Protein AF-A0A7X5N3X0-F1 (afdb_monomer)

Organism: Xanthomonas perforans (NCBI:txid442694)

Sequence (115 aa):
LARFGQRIREVPSLRVRALATNTVRQLRSPQAFLMPAETALGHAIEVVSGREEARLIYLGVAHAQPPKPDQRRLVIDIGGGSTEFIIGRGFQTLERESLQAGCIASTRRFFPGGK

Foldseek 3Di:
DLVQLVVCVPPPQVRDAAEDEDVLVPDPCSCVVQVVVCVSNVHHYHYDYQQVVLLVVLQVCCVVPPDDQQDWDWDWDAAQQKIKTFIDGGSDTPDIDIGRDHNNSCCVPPPVPSD

Structure (mmCIF, N/CA/C/O backbone):
data_AF-A0A7X5N3X0-F1
#
_entry.id   AF-A0A7X5N3X0-F1
#
loop_
_atom_site.group_PDB
_atom_site.id
_atom_site.type_symbol
_atom_site.label_atom_id
_atom_site.label_alt_id
_atom_site.label_comp_id
_atom_site.label_asym_id
_atom_site.label_entity_id
_atom_site.label_seq_id
_atom_site.pdbx_PDB_ins_code
_atom_site.Cartn_x
_atom_site.Cartn_y
_atom_site.Cartn_z
_atom_site.occupancy
_atom_site.B_iso_or_equiv
_atom_site.auth_seq_id
_atom_site.auth_comp_id
_atom_site.auth_asym_id
_atom_site.auth_atom_id
_atom_site.pdbx_PDB_model_num
ATOM 1 N N . LEU A 1 1 ? 7.676 -9.532 -10.658 1.00 96.31 1 LEU A N 1
ATOM 2 C CA . LEU A 1 1 ? 6.304 -10.009 -10.954 1.00 96.31 1 LEU A CA 1
ATOM 3 C C . LEU A 1 1 ? 6.271 -11.414 -11.546 1.00 96.31 1 LEU A C 1
ATOM 5 O O . LEU A 1 1 ? 5.509 -12.208 -11.023 1.00 96.31 1 LEU A O 1
ATOM 9 N N . ALA A 1 2 ? 7.153 -11.785 -12.485 1.00 97.25 2 ALA A N 1
ATOM 10 C CA . ALA A 1 2 ? 7.229 -13.159 -13.019 1.00 97.25 2 ALA A CA 1
ATOM 11 C C . ALA A 1 2 ? 7.239 -14.271 -11.943 1.00 97.25 2 ALA A C 1
ATOM 13 O O . ALA A 1 2 ? 6.491 -15.238 -12.033 1.00 97.25 2 ALA A O 1
ATOM 14 N N . ARG A 1 3 ? 8.025 -14.104 -10.867 1.00 98.06 3 ARG A N 1
ATOM 15 C CA . ARG A 1 3 ? 8.035 -15.046 -9.728 1.00 98.06 3 ARG A CA 1
ATOM 16 C C . ARG A 1 3 ? 6.699 -15.116 -8.975 1.00 98.06 3 ARG A C 1
ATOM 18 O O . ARG A 1 3 ? 6.352 -16.171 -8.464 1.00 98.06 3 ARG A O 1
ATOM 25 N N . PHE A 1 4 ? 5.965 -14.006 -8.875 1.00 97.88 4 PHE A N 1
ATOM 26 C CA . PHE A 1 4 ? 4.626 -14.004 -8.277 1.00 97.88 4 PHE A CA 1
ATOM 27 C C . PHE A 1 4 ? 3.634 -14.701 -9.203 1.00 97.88 4 PHE A C 1
ATOM 29 O O . PHE A 1 4 ? 2.947 -15.596 -8.733 1.00 97.88 4 PHE A O 1
ATOM 36 N N . GLY A 1 5 ? 3.649 -14.392 -10.505 1.00 97.38 5 GLY A N 1
ATOM 37 C CA . GLY A 1 5 ? 2.819 -15.073 -11.504 1.00 97.38 5 GLY A CA 1
ATOM 38 C C . GLY A 1 5 ? 3.040 -16.588 -11.530 1.00 97.38 5 GLY A C 1
ATOM 39 O O . GLY A 1 5 ? 2.086 -17.352 -11.596 1.00 97.38 5 GLY A O 1
ATOM 40 N N . GLN A 1 6 ? 4.285 -17.054 -11.368 1.00 97.38 6 GLN A N 1
ATOM 41 C CA . GLN A 1 6 ? 4.574 -18.483 -11.188 1.00 97.38 6 GLN A CA 1
ATOM 42 C C . GLN A 1 6 ? 3.910 -19.074 -9.934 1.00 97.38 6 GLN A C 1
ATOM 44 O O . GLN A 1 6 ? 3.369 -20.170 -10.007 1.00 97.38 6 GLN A O 1
ATOM 49 N N . ARG A 1 7 ? 3.933 -18.361 -8.800 1.00 97.25 7 ARG A N 1
ATOM 50 C CA . ARG A 1 7 ? 3.369 -18.834 -7.523 1.00 97.25 7 ARG A CA 1
ATOM 51 C C . ARG A 1 7 ? 1.845 -18.837 -7.486 1.00 97.25 7 ARG A C 1
ATOM 53 O O . ARG A 1 7 ? 1.274 -19.677 -6.806 1.00 97.25 7 ARG A O 1
ATOM 60 N N . ILE A 1 8 ? 1.200 -17.897 -8.173 1.00 96.88 8 ILE A N 1
ATOM 61 C CA . ILE A 1 8 ? -0.265 -17.755 -8.165 1.00 96.88 8 ILE A CA 1
ATOM 62 C C . ILE A 1 8 ? -0.928 -18.327 -9.421 1.00 96.88 8 ILE A C 1
ATOM 64 O O . ILE A 1 8 ? -2.128 -18.164 -9.587 1.00 96.88 8 ILE A O 1
ATOM 68 N N . ARG A 1 9 ? -0.172 -19.023 -10.283 1.00 95.44 9 ARG A N 1
ATOM 69 C CA . ARG A 1 9 ? -0.642 -19.549 -11.578 1.00 95.44 9 ARG A CA 1
ATOM 70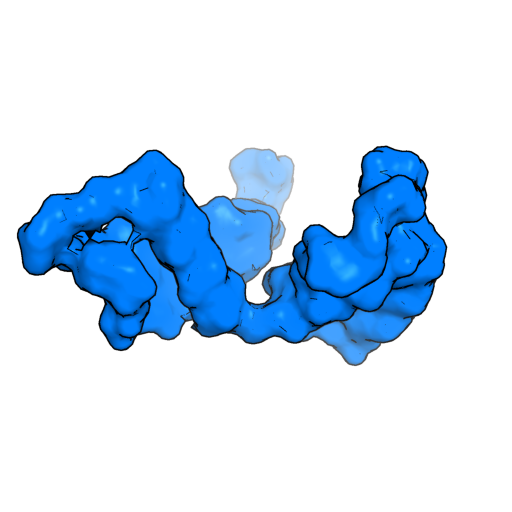 C C . ARG A 1 9 ? -1.920 -20.384 -11.474 1.00 95.44 9 ARG A C 1
ATOM 72 O O . ARG A 1 9 ? -2.753 -20.333 -12.368 1.00 95.44 9 ARG A O 1
ATOM 79 N N . GLU A 1 10 ? -2.046 -21.168 -10.410 1.00 96.00 10 GLU A N 1
ATOM 80 C CA . GLU A 1 10 ? -3.188 -22.064 -10.187 1.00 96.00 10 GLU A CA 1
ATOM 81 C C . GLU A 1 10 ? -4.334 -21.391 -9.415 1.00 96.00 10 GLU A C 1
ATOM 83 O O . GLU A 1 10 ? -5.396 -21.983 -9.229 1.00 96.00 10 GLU A O 1
ATOM 88 N N . VAL A 1 11 ? -4.149 -20.145 -8.965 1.00 96.44 11 VAL A N 1
ATOM 89 C CA . VAL A 1 11 ? -5.195 -19.386 -8.278 1.00 96.44 11 VAL A CA 1
ATOM 90 C C . VAL A 1 11 ? -6.150 -18.815 -9.330 1.00 96.44 11 VAL A C 1
ATOM 92 O O . VAL A 1 11 ? -5.712 -18.072 -10.210 1.00 96.44 11 VAL A O 1
ATOM 95 N N . PRO A 1 12 ? -7.465 -19.098 -9.252 1.00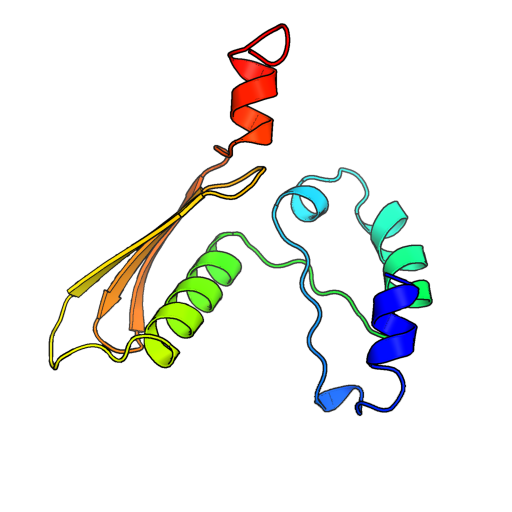 94.50 12 PRO A N 1
ATOM 96 C CA . PRO A 1 12 ? -8.431 -18.535 -10.188 1.00 94.50 12 PRO A CA 1
ATOM 97 C C . PRO A 1 12 ? -8.368 -17.007 -10.204 1.00 94.50 12 PRO A C 1
ATOM 99 O O . PRO A 1 12 ? -8.365 -16.387 -9.141 1.00 94.50 12 PRO A O 1
ATOM 102 N N . SER A 1 13 ? -8.404 -16.388 -11.387 1.00 91.88 13 SER A N 1
ATOM 103 C CA . SER A 1 13 ? -8.270 -14.928 -11.531 1.00 91.88 13 SER A CA 1
ATOM 104 C C . SER A 1 13 ? -9.280 -14.131 -10.701 1.00 91.88 13 SER A C 1
ATOM 106 O O . SER A 1 13 ? -8.930 -13.091 -10.161 1.00 91.88 13 SER A O 1
ATOM 108 N N . LEU A 1 14 ? -10.501 -14.647 -10.510 1.00 94.50 14 LEU A N 1
ATOM 109 C CA . LEU A 1 14 ? -11.533 -14.033 -9.657 1.00 94.50 14 LEU A CA 1
ATOM 110 C C . LEU A 1 14 ? -11.156 -13.971 -8.164 1.00 94.50 14 LEU A C 1
ATOM 112 O O . LEU A 1 14 ? -11.805 -13.271 -7.392 1.00 94.50 14 LEU A O 1
ATOM 116 N N . ARG A 1 15 ? -10.132 -14.719 -7.744 1.00 96.38 15 ARG A N 1
ATOM 117 C CA . ARG A 1 15 ? -9.599 -14.746 -6.375 1.00 96.38 15 ARG A CA 1
ATOM 118 C C . ARG A 1 15 ? -8.266 -14.007 -6.244 1.00 96.38 15 ARG A C 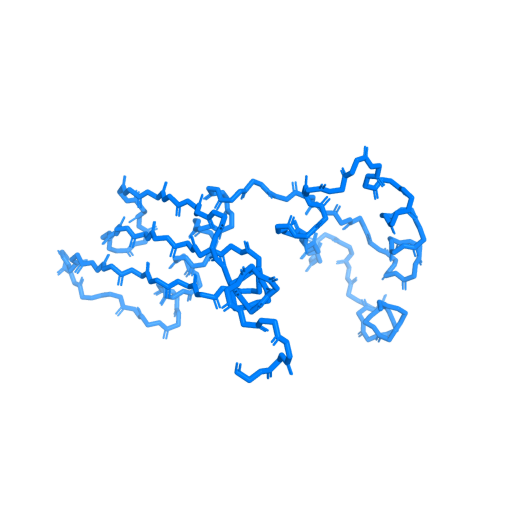1
ATOM 120 O O . ARG A 1 15 ? -7.667 -14.038 -5.173 1.00 96.38 15 ARG A O 1
ATOM 127 N N . VAL A 1 16 ? -7.804 -13.340 -7.302 1.00 96.94 16 VAL A N 1
ATOM 128 C CA . VAL A 1 16 ? -6.580 -12.535 -7.297 1.00 96.94 16 VAL A CA 1
ATOM 129 C C . VAL A 1 16 ? -6.947 -11.076 -7.525 1.00 96.94 16 VAL A C 1
ATOM 131 O O . VAL A 1 16 ? -7.557 -10.726 -8.531 1.00 96.94 16 VAL A O 1
ATOM 134 N N . ARG A 1 17 ? -6.525 -10.204 -6.609 1.00 97.38 17 ARG A N 1
ATOM 135 C CA . ARG A 1 17 ? -6.572 -8.752 -6.798 1.00 97.38 17 ARG A CA 1
ATOM 136 C C . ARG A 1 17 ? -5.169 -8.192 -6.606 1.00 97.38 17 ARG A C 1
ATOM 138 O O . ARG A 1 17 ? -4.644 -8.217 -5.496 1.00 97.38 17 ARG A O 1
ATOM 145 N N . ALA A 1 18 ? -4.556 -7.725 -7.690 1.00 97.69 18 ALA A N 1
ATOM 146 C CA . ALA A 1 18 ? -3.238 -7.103 -7.666 1.00 97.69 18 ALA A CA 1
ATOM 147 C C . ALA A 1 18 ? -3.382 -5.583 -7.738 1.00 97.69 18 ALA A C 1
ATOM 149 O O . ALA A 1 18 ? -4.092 -5.068 -8.599 1.00 97.69 18 ALA A O 1
ATOM 150 N N . LEU A 1 19 ? -2.713 -4.876 -6.828 1.00 97.75 19 LEU A N 1
ATOM 151 C CA . LEU A 1 19 ? -2.824 -3.427 -6.688 1.00 97.75 19 LEU A CA 1
ATOM 152 C C . LEU A 1 19 ? -1.462 -2.761 -6.879 1.00 97.75 19 LEU A C 1
ATOM 154 O O . LEU A 1 19 ? -0.437 -3.286 -6.441 1.00 97.75 19 LEU A O 1
ATOM 158 N N . ALA A 1 20 ? -1.465 -1.579 -7.485 1.00 97.69 20 ALA A N 1
ATOM 159 C CA . ALA A 1 20 ? -0.322 -0.686 -7.564 1.00 97.69 20 ALA A CA 1
ATOM 160 C C . ALA A 1 20 ? -0.658 0.671 -6.936 1.00 97.69 20 ALA A C 1
ATOM 162 O O . ALA A 1 20 ? -1.760 1.195 -7.098 1.00 97.69 20 ALA A O 1
ATOM 163 N N . THR A 1 21 ? 0.306 1.243 -6.217 1.00 96.50 21 THR A N 1
ATOM 164 C CA . THR A 1 21 ? 0.087 2.423 -5.374 1.00 96.50 21 THR A CA 1
ATOM 165 C C . THR A 1 21 ? 0.946 3.609 -5.821 1.00 96.50 21 THR A C 1
ATOM 167 O O . THR A 1 21 ? 1.076 3.862 -7.022 1.00 96.50 21 THR A O 1
ATOM 170 N N . ASN A 1 22 ? 1.519 4.369 -4.882 1.00 95.62 22 ASN A N 1
ATOM 171 C CA . ASN A 1 22 ? 2.070 5.698 -5.118 1.00 95.62 22 ASN A CA 1
ATOM 172 C C . ASN A 1 22 ? 3.038 5.797 -6.296 1.00 95.62 22 ASN A C 1
ATOM 174 O O . ASN A 1 22 ? 2.867 6.656 -7.155 1.00 95.62 22 ASN A O 1
ATOM 178 N N . THR A 1 23 ? 4.031 4.911 -6.372 1.00 95.00 23 THR A N 1
ATOM 179 C CA . THR A 1 23 ? 5.057 4.989 -7.420 1.00 95.00 23 THR A CA 1
ATOM 180 C C . THR A 1 23 ? 4.459 4.868 -8.818 1.00 95.00 23 THR A C 1
ATOM 182 O O . THR A 1 23 ? 4.819 5.648 -9.691 1.00 95.00 23 THR A O 1
ATOM 185 N N . VAL A 1 24 ? 3.535 3.926 -9.029 1.00 96.62 24 VAL A N 1
ATOM 186 C CA . VAL A 1 24 ? 2.903 3.709 -10.342 1.00 96.62 24 VAL A CA 1
ATOM 187 C C . VAL A 1 24 ? 1.899 4.816 -10.646 1.00 96.62 24 VAL A C 1
ATOM 189 O O . VAL A 1 24 ? 1.866 5.317 -11.765 1.00 96.62 24 VAL A O 1
ATOM 192 N N . ARG A 1 25 ? 1.140 5.258 -9.637 1.00 94.88 25 ARG A N 1
ATOM 193 C CA . ARG A 1 25 ? 0.194 6.378 -9.737 1.00 94.88 25 ARG A CA 1
ATOM 194 C C . ARG A 1 25 ? 0.860 7.691 -10.168 1.00 94.88 25 ARG A C 1
ATOM 196 O O . ARG A 1 25 ? 0.226 8.486 -10.848 1.00 94.88 25 ARG A O 1
ATOM 203 N N . GLN A 1 26 ? 2.120 7.909 -9.790 1.00 94.56 26 GLN A N 1
ATOM 204 C CA . GLN A 1 26 ? 2.899 9.106 -10.135 1.00 94.56 26 GLN A CA 1
ATOM 205 C C . GLN A 1 26 ? 3.627 9.010 -11.489 1.00 94.56 26 GLN A C 1
ATOM 207 O O . GLN A 1 26 ? 4.270 9.972 -11.917 1.00 94.56 26 GLN A O 1
ATOM 212 N N . LEU A 1 27 ? 3.579 7.864 -12.180 1.00 95.69 27 LEU A N 1
ATOM 213 C CA . LEU A 1 27 ? 4.208 7.737 -13.494 1.00 95.69 27 LEU A CA 1
ATOM 214 C C . LEU A 1 27 ? 3.477 8.604 -14.520 1.00 95.69 27 LEU A C 1
ATOM 216 O O . LEU A 1 27 ? 2.258 8.547 -14.644 1.00 95.69 27 LEU A O 1
ATOM 220 N N . ARG A 1 28 ? 4.241 9.329 -15.345 1.00 95.88 28 ARG A N 1
ATOM 221 C CA . ARG A 1 28 ? 3.691 10.051 -16.508 1.00 95.88 28 ARG A CA 1
ATOM 222 C C . ARG A 1 28 ? 3.042 9.110 -17.527 1.00 95.88 28 ARG A C 1
ATOM 224 O O . ARG A 1 28 ? 2.103 9.499 -18.207 1.00 95.88 28 ARG A O 1
ATOM 231 N N . SER A 1 29 ? 3.566 7.888 -17.642 1.00 94.75 29 SER A N 1
ATOM 232 C CA . SER A 1 29 ? 3.043 6.834 -18.513 1.00 94.75 29 SER A CA 1
ATOM 233 C C . SER A 1 29 ? 3.031 5.504 -17.751 1.00 94.75 29 SER A C 1
ATOM 235 O O . SER A 1 29 ? 3.992 4.734 -17.834 1.00 94.75 29 SER A O 1
ATOM 237 N N . PRO A 1 30 ? 1.9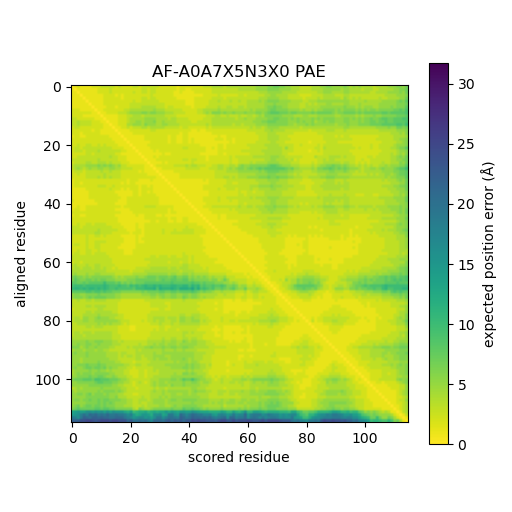85 5.227 -16.950 1.00 94.88 30 PRO A N 1
ATOM 238 C CA . PRO A 1 30 ? 1.920 4.009 -16.146 1.00 94.88 30 PRO A CA 1
ATOM 239 C C . PRO A 1 30 ? 1.834 2.751 -17.015 1.00 94.88 30 PRO A C 1
ATOM 241 O O . PRO A 1 30 ? 2.342 1.706 -16.619 1.00 94.88 30 PRO A O 1
ATOM 244 N N . GLN A 1 31 ? 1.279 2.849 -18.229 1.00 96.19 31 GLN A N 1
ATOM 245 C CA . GLN A 1 31 ? 1.105 1.695 -19.116 1.00 96.19 31 GLN A CA 1
ATOM 246 C C . GLN A 1 31 ? 2.417 1.090 -19.613 1.00 96.19 31 GLN A C 1
ATOM 248 O O . GLN A 1 31 ? 2.497 -0.122 -19.798 1.00 96.19 31 GLN A O 1
ATOM 253 N N . ALA A 1 32 ? 3.474 1.898 -19.736 1.00 96.00 32 ALA A N 1
ATOM 254 C CA . ALA A 1 32 ? 4.810 1.394 -20.046 1.00 96.00 32 ALA A CA 1
ATOM 255 C C . ALA A 1 32 ? 5.332 0.414 -18.976 1.00 96.00 32 ALA A C 1
ATOM 257 O O . ALA A 1 32 ? 6.121 -0.474 -19.287 1.00 96.00 32 ALA A O 1
ATOM 258 N N . PHE A 1 33 ? 4.877 0.554 -17.726 1.00 97.19 33 PHE A N 1
ATOM 259 C CA . PHE A 1 33 ? 5.155 -0.397 -16.652 1.00 97.19 33 PHE A CA 1
ATOM 260 C C . PHE A 1 33 ? 4.083 -1.489 -16.557 1.00 97.19 33 PHE A C 1
ATOM 262 O O . PHE A 1 33 ? 4.429 -2.663 -16.445 1.00 97.19 33 PHE A O 1
ATOM 269 N N . LEU A 1 34 ? 2.798 -1.117 -16.600 1.00 98.25 34 LEU A N 1
ATOM 270 C CA . LEU A 1 34 ? 1.681 -2.034 -16.357 1.00 98.25 34 LEU A CA 1
ATOM 271 C C . LEU A 1 34 ? 1.595 -3.145 -17.407 1.00 98.25 34 LEU A C 1
ATOM 273 O O . LEU A 1 34 ? 1.509 -4.301 -17.020 1.00 98.25 34 LEU A O 1
ATOM 277 N N . MET A 1 35 ? 1.724 -2.851 -18.705 1.00 97.56 35 MET A N 1
ATOM 278 C CA . MET A 1 35 ? 1.596 -3.881 -19.751 1.00 97.56 35 MET A CA 1
ATOM 279 C C . MET A 1 35 ? 2.567 -5.071 -19.571 1.00 97.56 35 MET A C 1
ATOM 281 O O . MET A 1 35 ? 2.111 -6.220 -19.501 1.00 97.56 35 MET A O 1
ATOM 285 N N . PRO A 1 36 ? 3.899 -4.866 -19.454 1.00 98.12 36 PRO A N 1
ATOM 286 C CA . PRO A 1 36 ? 4.811 -5.980 -19.194 1.00 98.12 36 PRO A CA 1
ATOM 287 C C . PRO A 1 36 ? 4.636 -6.569 -17.784 1.00 98.12 36 PRO A C 1
ATOM 289 O O . PRO A 1 36 ? 4.864 -7.764 -17.588 1.00 98.12 36 PRO A O 1
ATOM 292 N N . ALA A 1 37 ? 4.222 -5.767 -16.798 1.00 98.19 37 ALA A N 1
ATOM 293 C CA . ALA A 1 37 ? 3.980 -6.214 -15.428 1.00 98.19 37 ALA A CA 1
ATOM 294 C C . ALA A 1 37 ? 2.796 -7.189 -15.320 1.00 98.19 37 ALA A C 1
ATOM 296 O O . ALA A 1 37 ? 2.939 -8.246 -14.704 1.00 98.19 37 ALA A O 1
ATOM 297 N N . GLU A 1 38 ? 1.666 -6.856 -15.939 1.00 98.00 38 GLU A N 1
ATOM 298 C CA . GLU A 1 38 ? 0.457 -7.678 -16.015 1.00 98.00 38 GLU A CA 1
ATOM 299 C C . GLU A 1 38 ? 0.718 -8.954 -16.810 1.00 98.00 38 GLU A C 1
ATOM 301 O O . GLU A 1 38 ? 0.369 -10.039 -16.352 1.00 98.00 38 GLU A O 1
ATOM 306 N N . THR A 1 39 ? 1.441 -8.851 -17.933 1.00 97.69 39 THR A N 1
ATOM 307 C CA . THR A 1 39 ? 1.880 -10.020 -18.715 1.00 97.69 39 THR A CA 1
ATOM 308 C C . THR A 1 39 ? 2.724 -10.970 -17.862 1.00 97.69 39 THR A C 1
ATOM 310 O O . THR A 1 39 ? 2.509 -12.179 -17.864 1.00 97.69 39 THR A O 1
ATOM 313 N N . ALA A 1 40 ? 3.671 -10.437 -17.085 1.00 97.94 40 ALA A N 1
ATOM 314 C CA . ALA A 1 40 ? 4.514 -11.245 -16.211 1.00 97.94 40 ALA A CA 1
ATOM 315 C C . ALA A 1 40 ? 3.761 -11.812 -14.994 1.00 97.94 40 ALA A C 1
ATOM 317 O O . ALA A 1 40 ? 4.169 -12.839 -14.448 1.00 97.94 40 ALA A O 1
ATOM 318 N N . LEU A 1 41 ? 2.718 -11.128 -14.519 1.00 97.75 41 LEU A N 1
ATOM 319 C CA . LEU A 1 41 ? 1.909 -11.562 -13.382 1.00 97.75 41 LEU A CA 1
ATOM 320 C C . LEU A 1 41 ? 0.826 -12.571 -13.791 1.00 97.75 41 LEU A C 1
ATOM 322 O O . LEU A 1 41 ? 0.485 -13.425 -12.981 1.00 97.75 41 LEU A O 1
ATOM 326 N N . GLY A 1 42 ? 0.305 -12.476 -15.017 1.00 96.38 42 GLY A N 1
ATOM 327 C CA . GLY A 1 42 ? -0.860 -13.228 -15.494 1.00 96.38 42 GLY A CA 1
ATOM 328 C C . GLY A 1 42 ? -2.206 -12.644 -15.043 1.00 96.38 42 GLY A C 1
ATOM 329 O O . GLY A 1 42 ? -3.244 -13.260 -15.264 1.00 96.38 42 GLY A O 1
ATOM 330 N N . HIS A 1 43 ? -2.201 -11.467 -14.409 1.00 96.56 43 HIS A N 1
ATOM 331 C CA . HIS A 1 43 ? -3.388 -10.803 -13.868 1.00 96.56 43 HIS A CA 1
ATOM 332 C C . HIS A 1 43 ? -3.293 -9.290 -14.069 1.00 96.56 43 HIS A C 1
ATOM 334 O O . HIS A 1 43 ? -2.194 -8.732 -14.046 1.00 96.56 43 HIS A O 1
ATOM 340 N N . ALA A 1 44 ? -4.451 -8.640 -14.209 1.00 95.44 44 ALA A N 1
ATOM 341 C CA . ALA A 1 44 ? -4.551 -7.185 -14.252 1.00 95.44 44 ALA A CA 1
ATOM 342 C C . ALA A 1 44 ? -4.082 -6.555 -12.930 1.00 95.44 44 ALA A C 1
ATOM 344 O O . ALA A 1 44 ? -4.283 -7.127 -11.853 1.00 95.44 44 ALA A O 1
ATOM 345 N N . ILE A 1 45 ? -3.477 -5.372 -13.018 1.00 98.06 45 ILE A N 1
ATOM 346 C CA . ILE A 1 45 ? -2.982 -4.603 -11.879 1.00 98.06 45 ILE A CA 1
ATOM 347 C C . ILE A 1 45 ? -3.780 -3.302 -11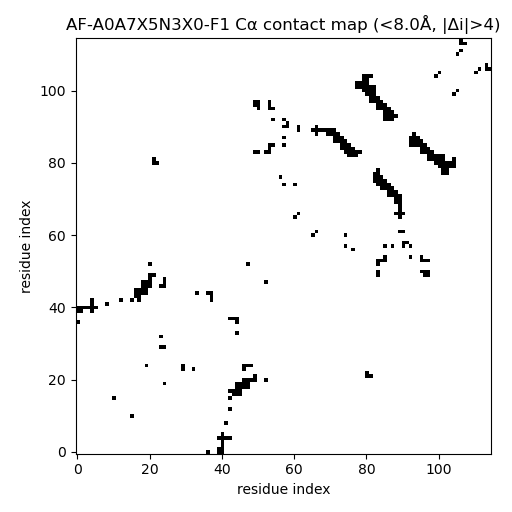.792 1.00 98.06 45 ILE A C 1
ATOM 349 O O . ILE A 1 45 ? -3.673 -2.413 -12.633 1.00 98.06 45 ILE A O 1
ATOM 353 N N . GLU A 1 46 ? -4.564 -3.165 -10.729 1.00 97.50 46 GLU A N 1
ATOM 354 C CA . GLU A 1 46 ? -5.372 -1.975 -10.475 1.00 97.50 46 GLU A CA 1
ATOM 355 C C . GLU A 1 46 ? -4.512 -0.882 -9.824 1.00 97.50 46 GLU A C 1
ATOM 357 O O . GLU A 1 46 ? -3.947 -1.074 -8.744 1.00 97.50 46 GLU A O 1
ATOM 362 N N . VAL A 1 47 ? -4.418 0.291 -10.455 1.00 97.81 47 VAL A N 1
ATOM 363 C CA . VAL A 1 47 ? -3.788 1.463 -9.831 1.00 97.81 47 VAL A CA 1
ATOM 364 C C . VAL A 1 47 ? -4.803 2.143 -8.919 1.00 97.81 47 VAL A C 1
ATOM 366 O O . VAL A 1 47 ? -5.777 2.726 -9.391 1.00 97.81 47 VAL A O 1
ATOM 369 N N . VAL A 1 48 ? -4.566 2.098 -7.610 1.00 97.19 48 VAL A N 1
ATOM 370 C CA . VAL A 1 48 ? -5.500 2.648 -6.619 1.00 97.19 48 VAL A CA 1
ATOM 371 C C . VAL A 1 48 ? -5.128 4.067 -6.195 1.00 97.19 48 VAL A C 1
ATOM 373 O O . VAL A 1 48 ? -3.956 4.458 -6.122 1.00 97.19 48 VAL A O 1
ATOM 376 N N . SER A 1 49 ? -6.154 4.863 -5.882 1.00 96.31 49 SER A N 1
ATOM 377 C CA . SER A 1 49 ? -5.967 6.176 -5.256 1.00 96.31 49 SER A CA 1
ATOM 378 C C . SER A 1 49 ? -5.371 6.032 -3.852 1.00 96.31 49 SER A C 1
ATOM 380 O O . SER A 1 49 ? -5.616 5.033 -3.179 1.00 96.31 49 SER A O 1
ATOM 382 N N . GLY A 1 50 ? -4.658 7.055 -3.369 1.00 95.69 50 GLY A N 1
ATOM 383 C CA . GLY A 1 50 ? -4.121 7.047 -1.999 1.00 95.69 50 GLY A CA 1
ATOM 384 C C . GLY A 1 50 ? -5.216 6.920 -0.931 1.00 95.69 50 GLY A C 1
ATOM 385 O O . GLY A 1 50 ? -5.037 6.270 0.091 1.00 95.69 50 GLY A O 1
ATOM 386 N N . ARG A 1 51 ? -6.413 7.456 -1.200 1.00 95.12 51 ARG A N 1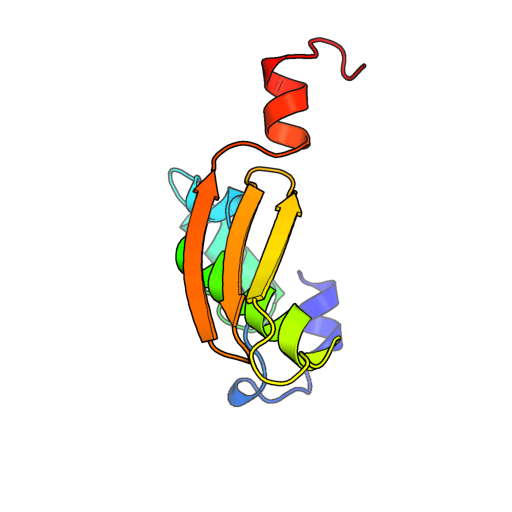
ATOM 387 C CA . ARG A 1 51 ? -7.576 7.273 -0.323 1.00 95.12 51 ARG A CA 1
ATOM 388 C C . ARG A 1 51 ? -8.041 5.814 -0.285 1.00 95.12 51 ARG A C 1
ATOM 390 O O . ARG A 1 51 ? -8.416 5.324 0.781 1.00 95.12 51 ARG A O 1
ATOM 397 N N . GLU A 1 52 ? -8.064 5.120 -1.421 1.00 97.06 52 GLU A N 1
ATOM 398 C CA . GLU A 1 52 ? -8.447 3.702 -1.468 1.00 97.06 52 GLU A CA 1
ATOM 399 C C . GLU A 1 52 ? -7.392 2.800 -0.820 1.00 97.06 52 GLU A C 1
ATOM 401 O O . GLU A 1 52 ? -7.746 1.916 -0.045 1.00 97.06 52 GLU A O 1
ATOM 406 N N . GLU A 1 53 ? -6.113 3.088 -1.048 1.00 97.81 53 GLU A N 1
ATOM 407 C CA . GLU A 1 53 ? -4.981 2.485 -0.336 1.00 97.81 53 GLU A CA 1
ATOM 408 C C . GLU A 1 53 ? -5.156 2.613 1.188 1.00 97.81 53 GLU A C 1
ATOM 410 O O . GLU A 1 53 ? -5.229 1.600 1.884 1.00 97.81 53 GLU A O 1
ATOM 415 N N . ALA A 1 54 ? -5.392 3.829 1.691 1.00 97.81 54 ALA A N 1
ATOM 416 C CA . ALA A 1 54 ? -5.675 4.098 3.102 1.00 97.81 54 ALA A CA 1
ATOM 417 C C . ALA A 1 54 ? -6.865 3.282 3.652 1.00 97.81 54 ALA A C 1
ATOM 419 O O . ALA A 1 54 ? -6.808 2.726 4.751 1.00 97.81 54 ALA A O 1
ATOM 420 N N . ARG A 1 55 ? -7.955 3.164 2.880 1.00 97.56 55 ARG A N 1
ATOM 421 C CA . ARG A 1 55 ? -9.137 2.382 3.281 1.00 97.56 55 ARG A CA 1
ATOM 422 C C . ARG A 1 55 ? -8.811 0.894 3.416 1.00 97.56 55 ARG A C 1
ATOM 424 O O . ARG A 1 55 ? -9.229 0.266 4.388 1.00 97.56 55 ARG A O 1
ATOM 431 N N . LEU A 1 56 ? -8.078 0.334 2.454 1.00 97.94 56 LEU A N 1
ATOM 432 C CA . LEU A 1 56 ? -7.676 -1.073 2.454 1.00 97.94 56 LEU A CA 1
ATOM 433 C C . LEU A 1 56 ? -6.694 -1.381 3.591 1.00 97.94 56 LEU A C 1
ATOM 435 O O . LEU A 1 56 ? -6.870 -2.392 4.269 1.00 97.94 56 LEU A O 1
ATOM 439 N N . ILE A 1 57 ? -5.735 -0.488 3.855 1.00 98.19 57 ILE A N 1
ATOM 440 C CA . ILE A 1 57 ? -4.816 -0.574 5.002 1.00 98.19 57 ILE A CA 1
ATOM 441 C C . ILE A 1 57 ? -5.606 -0.634 6.311 1.00 98.19 57 ILE A C 1
ATOM 443 O O . ILE A 1 57 ? -5.414 -1.551 7.111 1.00 98.19 57 ILE A O 1
ATOM 447 N N . TYR A 1 58 ? -6.545 0.295 6.515 1.00 98.19 58 TYR A N 1
ATOM 448 C CA . TYR A 1 58 ? -7.359 0.320 7.730 1.00 98.19 58 TYR A CA 1
ATOM 449 C C . TYR A 1 58 ? -8.162 -0.967 7.918 1.00 98.19 58 TYR A C 1
ATOM 451 O O . TYR A 1 58 ? -8.206 -1.501 9.025 1.00 98.19 58 TYR A O 1
ATOM 459 N N . LEU A 1 59 ? -8.780 -1.488 6.852 1.00 97.25 59 LEU A N 1
ATOM 460 C CA . LEU A 1 59 ? -9.498 -2.761 6.914 1.00 97.25 59 LEU A CA 1
ATOM 461 C C . LEU A 1 59 ? -8.564 -3.928 7.246 1.00 97.25 59 LEU A C 1
ATOM 463 O O . LEU A 1 59 ? -8.920 -4.762 8.076 1.00 97.25 59 LEU A O 1
ATOM 467 N N . GLY A 1 60 ? -7.361 -3.963 6.669 1.00 97.56 60 GLY A N 1
ATOM 468 C CA . GLY A 1 60 ? -6.332 -4.943 7.019 1.00 97.56 60 GLY A CA 1
ATOM 469 C C . GLY A 1 60 ? -5.994 -4.908 8.512 1.00 97.56 60 GLY A C 1
ATOM 470 O O . GLY A 1 60 ? -6.053 -5.939 9.182 1.00 97.56 60 GLY A O 1
ATOM 471 N N . VAL A 1 61 ? -5.747 -3.713 9.063 1.00 97.44 61 VAL A N 1
ATOM 472 C CA . VAL A 1 61 ? -5.518 -3.515 10.505 1.00 97.44 61 VAL A CA 1
ATOM 473 C C . VAL A 1 61 ? -6.743 -3.924 11.324 1.00 97.44 61 VAL A C 1
ATOM 475 O O . VAL A 1 61 ? -6.596 -4.554 12.365 1.00 97.44 61 VAL A O 1
ATOM 478 N N . ALA A 1 62 ? -7.956 -3.619 10.863 1.00 96.31 62 ALA A N 1
ATOM 479 C CA . ALA A 1 62 ? -9.187 -3.972 11.560 1.00 96.31 62 ALA A CA 1
ATOM 480 C C . ALA A 1 62 ? -9.422 -5.477 11.666 1.00 96.31 62 ALA A C 1
ATOM 482 O O . ALA A 1 62 ? -9.897 -5.938 12.702 1.00 96.31 62 ALA A O 1
ATOM 483 N N . HIS A 1 63 ? -9.083 -6.227 10.620 1.00 96.50 63 HIS A N 1
ATOM 484 C CA . HIS A 1 63 ? -9.189 -7.681 10.617 1.00 96.50 63 HIS A CA 1
ATOM 485 C C . HIS A 1 63 ? -8.057 -8.356 11.399 1.00 96.50 63 HIS A C 1
ATOM 487 O O . HIS A 1 63 ? -8.315 -9.330 12.101 1.00 96.50 63 HIS A O 1
ATOM 493 N N . ALA A 1 64 ? -6.824 -7.845 11.315 1.00 96.81 64 ALA A N 1
ATOM 494 C CA . ALA A 1 64 ? -5.680 -8.403 12.042 1.00 96.81 64 ALA A CA 1
ATOM 495 C C . ALA A 1 64 ? -5.697 -8.056 13.541 1.00 96.81 64 ALA A C 1
ATOM 497 O O . ALA A 1 64 ? -5.253 -8.844 14.373 1.00 96.81 64 ALA A O 1
ATOM 498 N N . GLN A 1 65 ? -6.214 -6.876 13.885 1.00 95.69 65 GLN A N 1
ATOM 499 C CA . GLN A 1 65 ? -6.377 -6.380 15.248 1.00 95.69 65 GLN A CA 1
ATOM 500 C C . GLN A 1 65 ? -7.830 -5.922 15.437 1.00 95.69 65 GLN A C 1
ATOM 502 O O . GLN A 1 65 ? -8.151 -4.740 15.216 1.00 95.69 65 GLN A O 1
ATOM 507 N N . PRO A 1 66 ? -8.722 -6.857 15.824 1.00 93.62 66 PRO A N 1
ATOM 508 C CA . PRO A 1 66 ? -10.129 -6.563 16.041 1.00 93.62 66 PRO A CA 1
ATOM 509 C C . PRO A 1 66 ? -10.314 -5.404 17.033 1.00 93.62 66 PRO A C 1
ATOM 511 O O . PRO A 1 66 ? -9.758 -5.436 18.134 1.00 93.62 66 PRO A O 1
ATOM 514 N N . PRO A 1 67 ? -11.065 -4.356 16.657 1.00 93.19 67 PRO A N 1
ATOM 515 C CA . PRO A 1 67 ? -11.284 -3.198 17.513 1.00 93.19 67 PRO A CA 1
ATOM 516 C C . PRO A 1 67 ? -12.228 -3.542 18.667 1.00 93.19 67 PRO A C 1
ATOM 518 O O . PRO A 1 67 ? -13.159 -4.336 18.513 1.00 93.19 67 PRO A O 1
ATOM 521 N N . LYS A 1 68 ? -12.043 -2.882 19.813 1.00 93.69 68 LYS A N 1
ATOM 522 C CA . LYS A 1 68 ? -13.046 -2.905 20.886 1.00 93.69 68 LYS A CA 1
ATOM 523 C C . LYS A 1 68 ? -14.301 -2.125 20.456 1.00 93.69 68 LYS A C 1
ATOM 525 O O . LYS A 1 68 ? -14.190 -1.224 19.614 1.00 93.69 68 LYS A O 1
ATOM 530 N N . PRO A 1 69 ? -15.479 -2.420 21.039 1.00 90.50 69 PRO A N 1
ATOM 531 C CA . PRO A 1 69 ? -16.682 -1.621 20.819 1.00 90.50 69 PRO A CA 1
ATOM 532 C C . PRO A 1 69 ? -16.400 -0.126 21.012 1.00 90.50 69 PRO A C 1
ATOM 534 O O . PRO A 1 69 ? -15.703 0.262 21.947 1.00 90.50 69 PRO A O 1
ATOM 537 N N . ASP A 1 70 ? -16.879 0.690 20.072 1.00 87.25 70 ASP A N 1
ATOM 538 C CA . ASP A 1 70 ? -16.706 2.149 20.024 1.00 87.25 70 ASP A CA 1
ATOM 539 C C . ASP A 1 70 ? -15.274 2.706 20.024 1.00 87.25 70 ASP A C 1
ATOM 541 O O . ASP A 1 70 ? -15.075 3.925 20.026 1.00 87.25 70 ASP A O 1
ATOM 545 N N . GLN A 1 71 ? -14.259 1.848 19.918 1.00 93.69 71 GLN A N 1
ATOM 546 C CA . GLN A 1 71 ? -12.874 2.288 19.891 1.00 93.69 71 GLN A CA 1
ATOM 547 C C . GLN A 1 71 ? -12.575 3.070 18.610 1.00 93.69 71 GLN A C 1
ATOM 549 O O . GLN A 1 71 ? -12.609 2.533 17.497 1.00 93.69 71 GLN A O 1
ATOM 554 N N . ARG A 1 72 ? -12.216 4.345 18.779 1.00 96.00 72 ARG A N 1
ATOM 555 C CA . ARG A 1 72 ? -11.566 5.135 17.733 1.00 96.00 72 ARG A CA 1
ATOM 556 C C . ARG A 1 72 ? -10.078 4.810 17.705 1.00 96.00 72 ARG A C 1
ATOM 558 O O . ARG A 1 72 ? -9.448 4.696 18.754 1.00 96.00 72 ARG A O 1
ATOM 565 N N . ARG A 1 73 ? -9.515 4.699 16.505 1.00 96.06 73 ARG A N 1
ATOM 566 C CA . ARG A 1 73 ? -8.073 4.525 16.304 1.00 96.06 73 ARG A CA 1
ATOM 567 C C . ARG A 1 73 ? -7.577 5.370 15.145 1.00 96.06 73 ARG A C 1
ATOM 569 O O . ARG A 1 73 ? -8.299 5.564 14.167 1.00 96.06 73 ARG A O 1
ATOM 576 N N . LEU A 1 74 ? -6.336 5.815 15.286 1.00 97.81 74 LEU A N 1
ATOM 577 C CA . LEU A 1 74 ? -5.528 6.375 14.217 1.00 97.81 74 LEU A CA 1
ATOM 578 C C . LEU A 1 74 ? -4.590 5.275 13.715 1.00 97.81 74 LEU A C 1
ATOM 580 O O . LEU A 1 74 ? -3.874 4.665 14.506 1.00 97.81 74 LEU A O 1
ATOM 584 N N . VAL A 1 75 ? -4.619 5.022 12.415 1.00 98.12 75 VAL A N 1
ATOM 585 C CA . VAL A 1 75 ? -3.668 4.164 11.710 1.00 98.12 75 VAL A CA 1
ATOM 586 C C . VAL A 1 75 ? -2.786 5.069 10.864 1.00 98.12 75 VAL A C 1
ATOM 588 O O . VAL A 1 75 ? -3.298 5.949 10.170 1.00 98.12 75 VAL A O 1
ATOM 591 N N . ILE A 1 76 ? -1.474 4.862 10.951 1.00 98.25 76 ILE A N 1
ATOM 592 C CA . ILE A 1 76 ? -0.481 5.540 10.120 1.00 98.25 76 ILE A CA 1
ATOM 593 C C . ILE A 1 76 ? 0.328 4.456 9.420 1.00 98.25 76 ILE A C 1
ATOM 595 O O . ILE A 1 76 ? 0.889 3.590 10.092 1.00 98.25 76 ILE A O 1
ATOM 599 N N . ASP A 1 77 ? 0.382 4.511 8.095 1.00 97.94 77 ASP A N 1
ATOM 600 C CA . ASP A 1 77 ? 1.236 3.646 7.281 1.00 97.94 77 ASP A CA 1
ATOM 601 C C . ASP A 1 77 ? 2.252 4.515 6.544 1.00 97.94 77 ASP A C 1
ATOM 603 O O . ASP A 1 77 ? 1.873 5.438 5.828 1.00 97.94 77 ASP A O 1
ATOM 607 N N . ILE A 1 78 ? 3.540 4.263 6.781 1.00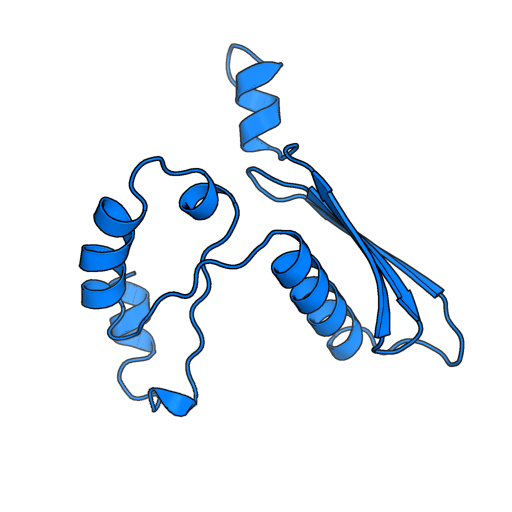 97.62 78 ILE A N 1
ATOM 608 C CA . ILE A 1 78 ? 4.645 5.034 6.209 1.00 97.62 78 ILE A CA 1
ATOM 609 C C . ILE A 1 78 ? 5.278 4.192 5.106 1.00 97.62 78 ILE A C 1
ATOM 611 O O . ILE A 1 78 ? 6.122 3.328 5.356 1.00 97.62 78 ILE A O 1
ATOM 615 N N . GLY A 1 79 ? 4.891 4.481 3.869 1.00 96.12 79 GLY A N 1
ATOM 616 C CA . GLY A 1 79 ? 5.429 3.835 2.685 1.00 96.12 79 GLY A CA 1
ATOM 617 C C . GLY A 1 79 ? 6.717 4.477 2.164 1.00 96.12 79 GLY A C 1
ATOM 618 O O . GLY A 1 79 ? 7.322 5.383 2.743 1.00 96.12 79 GLY A O 1
ATOM 619 N N . GLY A 1 80 ? 7.142 4.011 0.987 1.00 95.31 80 GLY A N 1
ATOM 620 C CA . GLY A 1 80 ? 8.314 4.554 0.296 1.00 95.31 80 GLY A CA 1
ATOM 621 C C . GLY A 1 80 ? 8.086 5.945 -0.300 1.00 95.31 80 GLY A C 1
ATOM 622 O O . GLY A 1 80 ? 8.974 6.796 -0.248 1.00 95.31 80 GLY A O 1
ATOM 623 N N . GLY A 1 81 ? 6.906 6.184 -0.876 1.00 94.56 81 GLY A N 1
ATOM 624 C CA . GLY A 1 81 ? 6.581 7.436 -1.569 1.00 94.56 81 GLY A CA 1
ATOM 625 C C . GLY A 1 81 ? 5.393 8.207 -0.994 1.00 94.56 81 GLY A C 1
ATOM 626 O O . GLY A 1 81 ? 5.269 9.396 -1.278 1.00 94.56 81 GLY A O 1
ATOM 627 N N . SER A 1 82 ? 4.547 7.554 -0.201 1.00 96.06 82 SER A N 1
ATOM 628 C CA . SER A 1 82 ? 3.414 8.171 0.482 1.00 96.06 82 SER A CA 1
ATOM 629 C C . SER A 1 82 ? 3.323 7.712 1.933 1.00 96.06 82 SER A C 1
ATOM 631 O O . SER A 1 82 ? 3.981 6.745 2.319 1.00 96.06 82 SER A O 1
ATOM 633 N N . THR A 1 83 ? 2.542 8.452 2.715 1.00 97.81 83 THR A N 1
ATOM 634 C CA . THR A 1 83 ? 2.138 8.09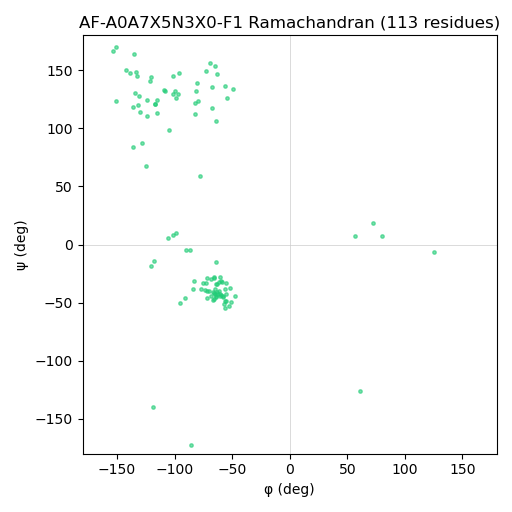3 4.073 1.00 97.81 83 THR A CA 1
ATOM 635 C C . THR A 1 83 ? 0.636 8.272 4.175 1.00 97.81 83 THR A C 1
ATOM 637 O O . THR A 1 83 ? 0.111 9.348 3.865 1.00 97.81 83 THR A O 1
ATOM 640 N N . GLU A 1 84 ? -0.048 7.237 4.637 1.00 98.25 84 GLU A N 1
ATOM 641 C CA . GLU A 1 84 ? -1.489 7.223 4.816 1.00 98.25 84 GLU A CA 1
ATOM 642 C C . GLU A 1 84 ? -1.842 7.470 6.287 1.00 98.25 84 GLU A C 1
ATOM 644 O O . GLU A 1 84 ? -1.295 6.837 7.187 1.00 98.25 84 GLU A O 1
ATOM 649 N N . PHE A 1 85 ? -2.787 8.379 6.526 1.00 98.19 85 PHE A N 1
ATOM 650 C CA . PHE A 1 85 ? -3.341 8.701 7.840 1.00 98.19 85 PHE A CA 1
ATOM 651 C C . PHE A 1 85 ? -4.824 8.362 7.845 1.00 98.19 85 PHE A C 1
ATOM 653 O O . PHE A 1 85 ? -5.586 8.905 7.043 1.00 98.19 85 PHE A O 1
ATOM 660 N N . ILE A 1 86 ? -5.247 7.477 8.747 1.00 98.44 86 ILE A N 1
ATOM 661 C CA . ILE A 1 86 ? -6.629 7.001 8.792 1.00 98.44 86 ILE A CA 1
ATOM 662 C C . ILE A 1 86 ? -7.181 7.054 10.205 1.00 98.44 86 ILE A C 1
ATOM 664 O O . ILE A 1 86 ? -6.697 6.358 11.095 1.00 98.44 86 ILE A O 1
ATOM 668 N N . ILE A 1 87 ? -8.256 7.810 10.403 1.00 98.12 87 ILE A N 1
ATOM 669 C CA . ILE A 1 87 ? -9.061 7.744 11.622 1.00 98.12 87 ILE A CA 1
ATOM 670 C C . ILE A 1 87 ? -10.248 6.840 11.326 1.00 98.12 87 ILE A C 1
ATOM 672 O O . ILE A 1 87 ? -10.961 7.045 10.348 1.00 98.12 87 ILE A O 1
ATOM 676 N N . GLY A 1 88 ? -10.508 5.859 12.182 1.00 97.44 88 GLY A N 1
ATOM 677 C CA . GLY A 1 88 ? -11.682 5.009 12.027 1.00 97.44 88 GLY A CA 1
ATOM 678 C C . GLY A 1 88 ? -12.220 4.470 13.339 1.00 97.44 88 GLY A C 1
ATOM 679 O O . GLY A 1 88 ? -11.571 4.562 14.384 1.00 97.44 88 GLY A O 1
ATOM 680 N N . ARG A 1 89 ? -13.402 3.865 13.261 1.00 97.25 89 ARG A N 1
ATOM 681 C CA . ARG A 1 89 ? -14.079 3.182 14.363 1.00 97.25 89 ARG A CA 1
ATOM 682 C C . ARG A 1 89 ? -14.610 1.842 13.872 1.00 97.25 89 ARG A C 1
ATOM 684 O O . ARG A 1 89 ? -15.284 1.779 12.846 1.00 97.25 89 ARG A O 1
ATOM 691 N N . GLY A 1 90 ? -14.335 0.770 14.610 1.00 95.25 90 GLY A N 1
ATOM 692 C CA . GLY A 1 90 ? -14.746 -0.561 14.170 1.00 95.25 90 GLY A CA 1
ATOM 693 C C . GLY A 1 90 ? -14.095 -0.929 12.828 1.00 95.25 90 GLY A C 1
ATOM 694 O O . GLY A 1 90 ? -12.876 -0.833 12.666 1.00 95.25 90 GLY A O 1
ATOM 695 N N . PHE A 1 91 ? -14.927 -1.305 11.857 1.00 95.19 91 PHE A N 1
ATOM 696 C CA . PHE A 1 91 ? -14.533 -1.595 10.471 1.00 95.19 91 PHE A CA 1
ATOM 697 C C . PHE A 1 91 ? -14.783 -0.420 9.512 1.00 95.19 91 PHE A C 1
ATOM 699 O O . PHE A 1 91 ? -14.684 -0.578 8.298 1.00 95.19 91 PHE A O 1
ATOM 706 N N . GLN A 1 92 ? -15.113 0.762 10.038 1.00 95.44 92 GLN A N 1
ATOM 707 C CA . GLN A 1 92 ? -15.410 1.947 9.240 1.00 95.44 92 GLN A CA 1
ATOM 708 C C . GLN A 1 92 ? -14.298 2.988 9.366 1.00 95.44 92 GLN A C 1
ATOM 710 O O . GLN A 1 92 ? -13.856 3.335 10.465 1.00 95.44 92 GLN A O 1
ATOM 715 N N . THR A 1 93 ? -13.869 3.522 8.226 1.00 96.69 93 THR A N 1
ATOM 716 C CA . THR A 1 93 ? -13.014 4.711 8.163 1.00 96.69 93 THR A CA 1
ATOM 717 C C . THR A 1 93 ? -13.875 5.960 8.315 1.00 96.69 93 THR A C 1
ATOM 719 O O . THR A 1 93 ? -14.889 6.078 7.631 1.00 96.69 93 THR A O 1
ATOM 722 N N . LEU A 1 94 ? -13.464 6.885 9.179 1.00 96.94 94 LEU A N 1
ATOM 723 C CA . LEU A 1 94 ? -14.102 8.188 9.372 1.00 96.94 94 LEU A CA 1
ATOM 724 C C . LEU A 1 94 ? -13.394 9.257 8.537 1.00 96.94 94 LEU A C 1
ATOM 726 O O . LEU A 1 94 ? -14.039 9.946 7.762 1.00 96.94 94 LEU A O 1
ATOM 730 N N . GLU A 1 95 ? -12.067 9.326 8.646 1.00 97.25 95 GLU A N 1
ATOM 731 C CA . GLU A 1 95 ? -11.222 10.250 7.887 1.00 97.25 95 GLU A CA 1
ATOM 732 C C . GLU A 1 95 ? -10.038 9.499 7.294 1.00 97.25 95 GLU A C 1
ATOM 734 O O . GLU A 1 95 ? -9.524 8.555 7.904 1.00 97.25 95 GLU A O 1
ATOM 739 N N . ARG A 1 96 ? -9.610 9.905 6.099 1.00 96.50 96 ARG A N 1
ATOM 740 C CA . ARG A 1 96 ? -8.508 9.260 5.380 1.00 96.50 96 ARG A CA 1
ATOM 741 C C . ARG A 1 96 ? -7.777 10.243 4.479 1.00 96.50 96 ARG A C 1
ATOM 743 O O . ARG A 1 96 ? -8.369 10.814 3.567 1.00 96.50 96 ARG A O 1
ATOM 750 N N . GLU A 1 97 ? -6.475 10.357 4.685 1.00 95.75 97 GLU A N 1
ATOM 751 C CA . GLU A 1 97 ? -5.597 11.200 3.880 1.00 95.75 97 GLU A CA 1
ATOM 752 C C . GLU A 1 97 ? -4.331 10.444 3.473 1.00 95.75 97 GLU A C 1
ATOM 754 O O . GLU A 1 97 ? -3.867 9.553 4.181 1.00 95.75 97 GLU A O 1
ATOM 759 N N . SER A 1 98 ? -3.794 10.783 2.302 1.00 96.31 98 SER A N 1
ATOM 760 C CA . SER A 1 98 ? -2.560 10.203 1.757 1.00 96.31 98 SER A CA 1
ATOM 761 C C . SER A 1 98 ? -1.650 11.340 1.323 1.00 96.31 98 SER A C 1
ATOM 763 O O . SER A 1 98 ? -1.971 12.110 0.414 1.00 96.31 98 SER A O 1
ATOM 765 N N . LEU A 1 99 ? -0.519 11.471 2.009 1.00 95.00 99 LEU A N 1
ATOM 766 C CA . LEU A 1 99 ? 0.446 12.540 1.786 1.00 95.00 99 LEU A CA 1
ATOM 767 C C . LEU A 1 99 ? 1.619 12.027 0.958 1.00 95.00 99 LEU A C 1
ATOM 769 O O . LEU A 1 99 ? 2.067 10.898 1.134 1.00 95.00 99 LEU A O 1
ATOM 773 N N . GLN A 1 100 ? 2.167 12.880 0.090 1.00 92.06 100 GLN A N 1
ATOM 774 C CA . GLN A 1 100 ? 3.375 12.594 -0.698 1.00 92.06 100 GLN A CA 1
ATOM 775 C C . GLN A 1 100 ? 4.643 12.752 0.154 1.00 92.06 100 GLN A C 1
ATOM 777 O O . GLN A 1 100 ? 5.516 13.574 -0.124 1.00 92.06 100 GLN A O 1
ATOM 782 N N . ALA A 1 101 ? 4.704 11.980 1.231 1.00 93.19 101 ALA A N 1
ATOM 783 C CA . ALA A 1 101 ? 5.823 11.893 2.148 1.00 93.19 101 ALA A CA 1
ATOM 784 C C . ALA A 1 101 ? 6.042 10.417 2.459 1.00 93.19 101 ALA A C 1
ATOM 786 O O . ALA A 1 101 ? 5.156 9.766 2.985 1.00 93.19 101 ALA A O 1
ATOM 787 N N . GLY A 1 102 ? 7.201 9.875 2.120 1.00 94.12 102 GLY A N 1
ATOM 788 C CA . GLY A 1 102 ? 7.552 8.483 2.385 1.00 94.12 102 GLY A CA 1
ATOM 789 C C . GLY A 1 102 ? 9.061 8.365 2.500 1.00 94.12 102 GLY A C 1
ATOM 790 O O . GLY A 1 102 ? 9.771 9.303 2.136 1.00 94.12 102 GLY A O 1
ATOM 791 N N . CYS A 1 103 ? 9.578 7.249 3.007 1.00 94.38 103 CYS A N 1
ATOM 792 C CA . CYS A 1 103 ? 11.000 7.154 3.345 1.00 94.38 103 CYS A CA 1
ATOM 793 C C . CYS A 1 103 ? 11.921 7.433 2.140 1.00 94.38 103 CYS A C 1
ATOM 795 O O . CYS A 1 103 ? 12.827 8.251 2.248 1.00 94.38 103 CYS A O 1
ATOM 797 N N . ILE A 1 104 ? 11.635 6.876 0.957 1.00 92.38 104 ILE A N 1
ATOM 798 C CA . ILE A 1 104 ? 12.434 7.091 -0.264 1.00 92.38 104 ILE A CA 1
ATOM 799 C C . ILE A 1 104 ? 12.305 8.535 -0.761 1.00 92.38 104 ILE A C 1
ATOM 801 O O . ILE A 1 104 ? 13.303 9.152 -1.144 1.00 92.38 104 ILE A O 1
ATOM 805 N N . ALA A 1 105 ? 11.085 9.080 -0.776 1.00 89.75 105 ALA A N 1
ATOM 806 C CA . ALA A 1 105 ? 10.846 10.459 -1.200 1.00 89.75 105 ALA A CA 1
ATOM 807 C C . ALA A 1 105 ? 11.556 11.462 -0.273 1.00 89.75 105 ALA A C 1
ATOM 809 O O . ALA A 1 105 ? 12.211 12.390 -0.750 1.00 89.75 105 ALA A O 1
ATOM 810 N N . SER A 1 106 ? 11.488 11.231 1.039 1.00 91.94 106 SER A N 1
ATOM 811 C CA . SER A 1 106 ? 12.142 12.041 2.064 1.00 91.94 106 SER A CA 1
ATOM 812 C C . SER A 1 106 ? 13.663 11.944 1.978 1.00 91.94 106 SER A C 1
ATOM 814 O O . SER A 1 106 ? 14.317 12.983 1.944 1.00 91.94 106 SER A O 1
ATOM 816 N N . THR A 1 107 ? 14.234 10.739 1.848 1.00 93.75 107 THR A N 1
ATOM 817 C CA . THR A 1 107 ? 15.683 10.553 1.652 1.00 93.75 107 THR A CA 1
ATOM 818 C C . THR A 1 107 ? 16.183 11.335 0.440 1.00 93.75 107 THR A C 1
ATOM 820 O O . THR A 1 107 ? 17.130 12.104 0.552 1.00 93.75 107 THR A O 1
ATOM 823 N N . ARG A 1 108 ? 15.512 11.218 -0.714 1.00 89.19 108 ARG A N 1
ATOM 824 C CA . ARG A 1 108 ? 15.914 11.938 -1.935 1.00 89.19 108 ARG A CA 1
ATOM 825 C C . ARG A 1 108 ? 15.834 13.457 -1.801 1.00 89.19 108 ARG A C 1
ATOM 827 O O . ARG A 1 108 ? 16.627 14.152 -2.427 1.00 89.19 108 ARG A O 1
ATOM 834 N N . ARG A 1 109 ? 14.863 13.968 -1.040 1.00 90.62 109 ARG A N 1
ATOM 835 C CA . ARG A 1 109 ? 14.624 15.409 -0.903 1.00 90.62 109 ARG A CA 1
ATOM 836 C C . ARG A 1 109 ? 15.514 16.068 0.148 1.00 90.62 109 ARG A C 1
ATOM 838 O O . ARG A 1 109 ? 15.926 17.204 -0.059 1.00 90.62 109 ARG A O 1
ATOM 845 N N . PHE A 1 110 ? 15.764 15.392 1.266 1.00 93.06 110 PHE A N 1
ATOM 846 C CA . PHE A 1 110 ? 16.351 16.014 2.456 1.00 93.06 110 PHE A CA 1
ATOM 847 C C . PHE A 1 110 ? 17.717 15.444 2.860 1.00 93.06 110 PHE A C 1
ATOM 849 O O . PHE A 1 110 ? 18.410 16.084 3.641 1.00 93.06 110 PHE A O 1
ATOM 856 N N . PHE A 1 111 ? 18.125 14.292 2.319 1.00 93.06 111 PHE A N 1
ATOM 857 C CA . PHE A 1 111 ? 19.347 13.580 2.714 1.00 93.06 111 PHE A CA 1
ATOM 858 C C . PHE A 1 111 ? 20.257 13.312 1.497 1.00 93.06 111 PHE A C 1
ATOM 860 O O . PHE A 1 111 ? 20.406 12.162 1.056 1.00 93.06 111 PHE A O 1
ATOM 867 N N . PRO A 1 112 ? 20.845 14.365 0.890 1.00 83.06 112 PRO A N 1
ATOM 868 C CA . PRO A 1 112 ? 21.755 14.211 -0.241 1.00 83.06 112 PRO A CA 1
ATOM 869 C C . PRO A 1 112 ? 23.003 13.433 0.209 1.00 83.06 112 PRO A C 1
ATOM 871 O O . PRO A 1 112 ? 23.843 13.950 0.935 1.00 83.06 112 PRO A O 1
ATOM 874 N N . GLY A 1 113 ? 23.101 12.163 -0.198 1.00 82.38 113 GLY A N 1
ATOM 875 C CA . GLY A 1 113 ? 24.147 11.227 0.243 1.00 82.38 113 GLY A CA 1
ATOM 876 C C . GLY A 1 113 ? 23.621 9.913 0.832 1.00 82.38 113 GLY A C 1
ATOM 877 O O . GLY A 1 113 ? 24.412 9.006 1.082 1.00 82.38 113 GLY A O 1
ATOM 878 N N . GLY A 1 114 ? 22.300 9.779 1.016 1.00 68.12 114 GLY A N 1
ATOM 879 C CA . GLY A 1 114 ? 21.678 8.540 1.503 1.00 68.12 114 GLY A CA 1
ATOM 880 C C . GLY A 1 114 ? 21.934 8.248 2.985 1.00 68.12 114 GLY A C 1
ATOM 881 O O . GLY A 1 114 ? 21.790 7.100 3.403 1.00 68.12 114 GLY A O 1
ATOM 882 N N . LYS A 1 115 ? 22.330 9.269 3.749 1.00 60.00 115 LYS A N 1
ATOM 883 C CA . LYS A 1 115 ? 22.539 9.255 5.199 1.00 60.00 115 LYS A CA 1
ATOM 884 C C . LYS A 1 115 ? 21.787 10.414 5.821 1.00 60.00 115 LYS A C 1
ATOM 886 O O . LYS A 1 115 ? 21.830 11.499 5.199 1.00 60.00 115 LYS A O 1
#

pLDDT: mean 95.21, std 4.99, range [60.0, 98.44]

InterPro domains:
  IPR003695 Ppx/GppA phosphatase, N-terminal [PF02541] (1-113)
  IPR043129 ATPase, nucleotide binding domain [SSF53067] (1-65)
  IPR043129 ATPase, nucleotide binding domain [SSF53067] (70-114)
  IPR050273 GppA/Ppx guanosine pentaphosphate hydrolase [PTHR30005] (1-113)

Solvent-accessible surface area (backbone atoms only — not comparable to full-atom values): 6574 Å² total; per-residue (Å²): 88,50,72,53,19,66,73,47,63,87,54,57,67,95,79,59,86,44,76,38,44,61,73,53,67,69,41,95,60,43,59,81,54,45,56,63,43,24,66,35,33,75,46,73,67,47,75,48,52,5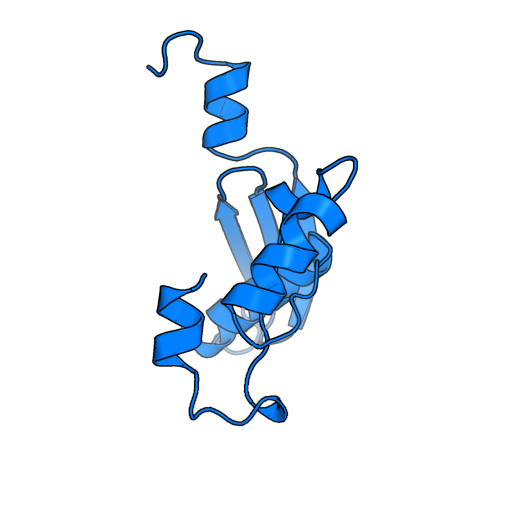3,54,54,50,35,51,53,51,51,44,52,49,27,70,78,50,71,59,54,87,88,37,71,45,79,49,75,47,81,39,51,49,29,27,27,44,29,37,28,42,57,86,43,78,76,46,65,44,56,41,90,47,12,60,55,49,45,36,72,74,74,22,90,83,80,103

Nearest PDB structures (foldseek):
  6pbz-assembly1_A  TM=8.766E-01  e=1.649E-10  Escherichia coli K-12
  8jgw-assembly1_B  TM=9.496E-01  e=1.600E-09  Klebsiella pneumoniae subsp. pneumoniae 1158
  5eoy-assembly1_B  TM=5.579E-01  e=2.810E-04  Pseudomonas aeruginosa PAO1
  5eou-assembly2_B  TM=5.995E-01  e=4.026E-03  Pseudomonas aeruginosa PAO1
  5eox-assembly1_A  TM=5.542E-01  e=4.296E-03  Pseudomonas aeruginosa PAO1

Secondary structure (DSSP, 8-state):
-HHHHHHHTTS-GGG--EEE-HHHHT-S-THHHHHHHHHHHTS-EEE--HHHHHHHHHHHHHHHSPPPTT-EEEEEEE-SS-EEEEEEETTEEEEEEEES--HHHHHHHH-TT--

Radius of gyration: 16.71 Å; Cα contacts (8 Å, |Δi|>4): 172; chains: 1; bounding box: 41×38×41 Å

Mean predicted aligned error: 3.54 Å